Protein 5ZQH (pdb70)

Radius of gyration: 14.78 Å; Cα contacts (8 Å, |Δi|>4): 95; chains: 1; bounding box: 32×28×42 Å

Structure (mmCIF, N/CA/C/O backbone):
data_5ZQH
#
_entry.id   5ZQH
#
_cell.length_a   82.301
_cell.length_b   30.612
_cell.length_c   51.481
_cell.angle_alpha   90.000
_cell.angle_beta   127.890
_cell.angle_gamma   90.000
#
_symmetry.space_group_name_H-M   'C 1 2 1'
#
loop_
_entity.id
_entity.type
_entity.pdbx_description
1 polymer 'PadR family transcriptional regulator'
2 water water
#
loop_
_atom_site.group_PDB
_atom_site.id
_atom_site.type_symbol
_atom_site.label_atom_id
_atom_site.label_alt_id
_atom_site.label_comp_id
_atom_site.label_asym_id
_atom_site.label_entity_id
_atom_site.label_seq_id
_atom_site.pdbx_PDB_ins_code
_atom_site.Cartn_x
_atom_site.Cartn_y
_atom_site.Cartn_z
_atom_site.occupancy
_atom_site.B_iso_or_equiv
_atom_site.auth_seq_id
_atom_site.auth_comp_id
_atom_site.auth_asym_id
_atom_site.auth_atom_id
_atom_site.pdbx_PDB_model_num
ATOM 1 N N . GLU A 1 1 ? 29.761 17.955 12.343 1.00 4.80 4 GLU A N 1
ATOM 2 C CA . GLU A 1 1 ? 30.958 18.264 13.180 1.00 4.80 4 GLU A CA 1
ATOM 3 C C . GLU A 1 1 ? 30.609 18.345 14.691 1.00 4.78 4 GLU A C 1
ATOM 4 O O . GLU A 1 1 ? 30.181 17.342 15.267 1.00 4.79 4 GLU A O 1
ATOM 10 N N . THR A 1 2 ? 30.779 19.515 15.319 1.00 4.76 5 THR A N 1
ATOM 11 C CA . THR A 1 2 ? 30.642 19.668 16.784 1.00 4.74 5 THR A CA 1
ATOM 12 C C . THR A 1 2 ? 29.186 19.715 17.255 1.00 4.73 5 THR A C 1
ATOM 13 O O . THR A 1 2 ? 28.280 19.998 16.461 1.00 4.71 5 THR A O 1
ATOM 17 N N . GLN A 1 3 ? 28.982 19.447 18.552 1.00 4.73 6 GLN A N 1
ATOM 18 C CA . GLN A 1 3 ? 27.658 19.501 19.192 1.00 4.74 6 GLN A CA 1
ATOM 19 C C . GLN A 1 3 ? 27.001 20.872 19.072 1.00 4.75 6 GLN A C 1
ATOM 20 O O . GLN A 1 3 ? 25.790 20.961 18.837 1.00 4.73 6 GLN A O 1
ATOM 26 N N . LEU A 1 4 ? 27.808 21.924 19.234 1.00 4.77 7 LEU A N 1
ATOM 27 C CA . LEU A 1 4 ? 27.362 23.308 19.061 1.00 4.82 7 LEU A CA 1
ATOM 28 C C . LEU A 1 4 ? 26.815 23.561 17.652 1.00 4.86 7 LEU A C 1
ATOM 29 O O . LEU A 1 4 ? 25.705 24.086 17.506 1.00 4.86 7 LEU A O 1
ATOM 34 N N . LEU A 1 5 ? 27.593 23.171 16.637 1.00 4.92 8 LEU A N 1
ATOM 35 C CA . LEU A 1 5 ? 27.222 23.355 15.235 1.00 5.00 8 LEU A CA 1
ATOM 36 C C . LEU A 1 5 ? 25.905 22.662 14.894 1.00 5.06 8 LEU A C 1
ATOM 37 O O . LEU A 1 5 ? 25.030 23.275 14.281 1.00 5.07 8 LEU A O 1
ATOM 42 N N . LYS A 1 6 ? 25.772 21.403 15.318 1.00 5.14 9 LYS A N 1
ATOM 43 C CA . LYS A 1 6 ? 24.548 20.610 15.130 1.00 5.22 9 LYS A CA 1
ATOM 44 C C . LYS A 1 6 ? 23.326 21.260 15.774 1.00 5.26 9 LYS A C 1
ATOM 45 O O . LYS A 1 6 ? 22.255 21.299 15.170 1.00 5.27 9 LYS A O 1
ATOM 51 N N . GLY A 1 7 ? 23.505 21.777 16.988 1.00 5.32 10 GLY A N 1
ATOM 52 C CA . GLY A 1 7 ? 22.454 22.485 17.712 1.00 5.41 10 GLY A CA 1
ATOM 53 C C . GLY A 1 7 ? 21.985 23.729 16.982 1.00 5.46 10 GLY A C 1
ATOM 54 O O . GLY A 1 7 ? 20.779 23.991 16.915 1.00 5.47 10 GLY A O 1
ATOM 55 N N . VAL A 1 8 ? 22.939 24.478 16.421 1.00 5.51 11 VAL A N 1
ATOM 56 C CA . VAL A 1 8 ? 22.634 25.710 15.682 1.00 5.59 11 VAL A CA 1
ATOM 57 C C . VAL A 1 8 ? 21.850 25.428 14.388 1.00 5.64 11 VAL A C 1
ATOM 58 O O . VAL A 1 8 ? 20.762 26.008 14.207 1.00 5.68 11 VAL A O 1
ATOM 62 N N . LEU A 1 9 ? 22.363 24.547 13.514 1.00 5.69 12 LEU A N 1
ATOM 63 C CA . LEU A 1 9 ? 21.614 24.216 12.285 1.00 5.75 12 LEU A CA 1
ATOM 64 C C . LEU A 1 9 ? 20.251 23.573 12.518 1.00 5.76 12 LEU A C 1
ATOM 65 O O . LEU A 1 9 ? 19.348 23.779 11.706 1.00 5.77 12 LEU A O 1
ATOM 70 N N . GLU A 1 10 ? 20.096 22.826 13.615 1.00 5.76 13 GLU A N 1
ATOM 71 C CA . GLU A 1 10 ? 18.782 22.284 13.973 1.00 5.79 13 GLU A CA 1
ATOM 72 C C . GLU A 1 10 ? 17.785 23.420 14.170 1.00 5.78 13 GLU A C 1
ATOM 73 O O . GLU A 1 10 ? 16.774 23.480 13.470 1.00 5.76 13 GLU A O 1
ATOM 79 N N . GLY A 1 11 ? 18.105 24.316 15.106 1.00 5.79 14 GLY A N 1
ATOM 80 C CA . GLY A 1 11 ? 17.329 25.528 15.369 1.00 5.82 14 GLY A CA 1
ATOM 81 C C . GLY A 1 11 ? 17.082 26.388 14.145 1.00 5.84 14 GLY A C 1
ATOM 82 O O . GLY A 1 11 ? 15.947 26.812 13.914 1.00 5.84 14 GLY A O 1
ATOM 83 N N . CYS A 1 12 ? 18.137 26.621 13.356 1.00 5.87 15 CYS A N 1
ATOM 84 C CA . CYS A 1 12 ? 18.047 27.420 12.116 1.00 5.89 15 CYS A CA 1
ATOM 85 C C . CYS A 1 12 ? 17.154 26.788 11.042 1.00 5.91 15 CYS A C 1
ATOM 86 O O . CYS A 1 12 ? 16.312 27.479 10.471 1.00 5.92 15 CYS A O 1
ATOM 89 N N . VAL A 1 13 ? 17.330 25.485 10.789 1.00 5.95 16 VAL A N 1
ATOM 90 C CA . VAL A 1 13 ? 16.465 24.714 9.854 1.00 6.00 16 VAL A CA 1
ATOM 91 C C . VAL A 1 13 ? 14.989 24.728 10.293 1.00 6.03 16 VAL A C 1
ATOM 92 O O . VAL A 1 13 ? 14.094 24.959 9.478 1.00 6.04 16 VAL A O 1
ATOM 96 N N . LEU A 1 14 ? 14.763 24.489 11.581 1.00 6.10 17 LEU A N 1
ATOM 97 C CA . LEU A 1 14 ? 13.442 24.574 12.208 1.00 6.17 17 LEU A CA 1
ATOM 98 C C . LEU A 1 14 ? 12.787 25.957 12.063 1.00 6.20 17 LEU A C 1
ATOM 99 O O . LEU A 1 14 ? 11.603 26.045 11.714 1.00 6.20 17 LEU A O 1
ATOM 104 N N . ASP A 1 15 ? 13.564 27.017 12.309 1.00 6.25 18 ASP A N 1
ATOM 105 C CA . ASP A 1 15 ? 13.097 28.405 12.166 1.00 6.31 18 ASP A CA 1
ATOM 106 C C . ASP A 1 15 ? 12.717 28.751 10.725 1.00 6.37 18 ASP A C 1
ATOM 107 O O . ASP A 1 15 ? 11.659 29.340 10.493 1.00 6.39 18 ASP A O 1
ATOM 112 N N . MET A 1 16 ? 13.575 28.369 9.775 1.00 6.45 19 MET A N 1
ATOM 113 C CA . MET A 1 16 ? 13.347 28.588 8.341 1.00 6.55 19 MET A CA 1
ATOM 114 C C . MET A 1 16 ? 12.065 27.934 7.827 1.00 6.61 19 MET A C 1
ATOM 115 O O . MET A 1 16 ? 11.336 28.543 7.043 1.00 6.62 19 MET A O 1
ATOM 120 N N . ILE A 1 17 ? 11.807 26.707 8.287 1.00 6.70 20 ILE A 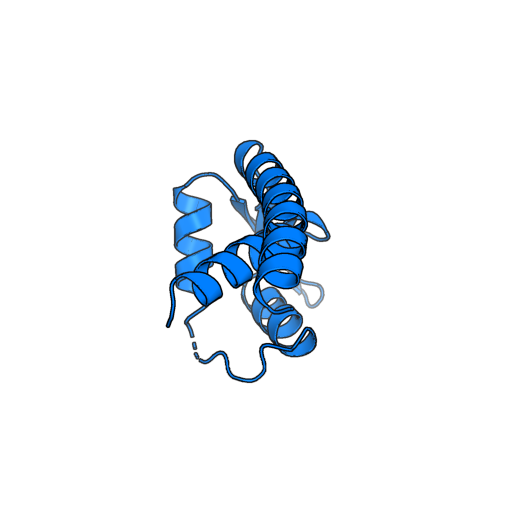N 1
ATOM 121 C CA . ILE A 1 17 ? 10.583 25.947 7.992 1.00 6.81 20 ILE A CA 1
ATOM 122 C C . ILE A 1 17 ? 9.343 26.624 8.605 1.00 6.89 20 ILE A C 1
ATOM 123 O O . ILE A 1 17 ? 8.257 26.593 8.016 1.00 6.90 20 ILE A O 1
ATOM 128 N N . GLY A 1 18 ? 9.525 27.244 9.771 1.00 7.01 21 GLY A N 1
ATOM 129 C CA . GLY A 1 18 ? 8.490 28.058 10.421 1.00 7.15 21 GLY A CA 1
ATOM 130 C C . GLY A 1 18 ? 8.098 29.329 9.683 1.00 7.21 21 GLY A C 1
ATOM 131 O O . GLY A 1 18 ? 6.905 29.636 9.577 1.00 7.20 21 GLY A O 1
ATOM 132 N N . GLN A 1 19 ? 9.100 30.062 9.183 1.00 7.32 22 GLN A N 1
ATOM 133 C CA . GLN A 1 19 ? 8.893 31.303 8.418 1.00 7.43 22 GLN A CA 1
ATOM 134 C C . GLN A 1 19 ? 8.132 31.033 7.124 1.00 7.49 22 GLN A C 1
ATOM 135 O O . GLN A 1 19 ? 7.135 31.695 6.825 1.00 7.48 22 GLN A O 1
ATOM 141 N N . LYS A 1 20 ? 8.630 30.058 6.363 1.00 7.58 23 LYS A N 1
ATOM 142 C CA . LYS A 1 20 ? 8.051 29.658 5.087 1.00 7.66 23 LYS A CA 1
ATOM 143 C C . LYS A 1 20 ? 8.250 28.160 4.860 1.00 7.73 23 LYS A C 1
ATOM 144 O O . LYS A 1 20 ? 9.356 27.630 5.001 1.00 7.71 23 LYS A O 1
ATOM 150 N N . GLU A 1 21 ? 7.146 27.500 4.521 1.00 7.85 24 GLU A N 1
ATOM 151 C CA . GLU A 1 21 ? 7.100 26.111 4.080 1.00 7.97 24 GLU A CA 1
ATOM 152 C C . GLU A 1 21 ? 8.091 25.900 2.921 1.00 8.02 24 GLU A C 1
ATOM 153 O O . GLU A 1 21 ? 7.946 26.517 1.857 1.00 8.05 24 GLU A O 1
ATOM 159 N N . ARG A 1 22 ? 9.100 25.053 3.142 1.00 8.06 25 ARG A N 1
ATOM 160 C CA . ARG A 1 22 ? 10.199 24.862 2.179 1.00 8.11 25 ARG A CA 1
ATOM 161 C C . ARG A 1 22 ? 10.501 23.399 1.860 1.00 8.10 25 ARG A C 1
ATOM 162 O O . ARG A 1 22 ? 10.378 22.536 2.734 1.00 8.13 25 ARG A O 1
ATOM 170 N N . TYR A 1 23 ? 10.908 23.132 0.616 1.00 8.08 26 TYR A N 1
ATOM 171 C CA . TYR A 1 23 ? 11.429 21.810 0.240 1.00 8.06 26 TYR A CA 1
ATOM 172 C C . TYR A 1 23 ? 12.961 21.732 0.344 1.00 8.04 26 TYR A C 1
ATOM 173 O O . TYR A 1 23 ? 13.636 22.763 0.412 1.00 8.05 26 TYR A O 1
ATOM 182 N N . GLY A 1 24 ? 13.480 20.502 0.375 1.00 8.00 27 GLY A N 1
ATOM 183 C CA . GLY A 1 24 ? 14.898 20.193 0.604 1.00 7.98 27 GLY A CA 1
ATOM 184 C C . GLY A 1 24 ? 15.946 21.022 -0.123 1.00 7.97 27 GLY A C 1
ATOM 185 O O . GLY A 1 24 ? 16.885 21.508 0.503 1.00 7.96 27 GLY A O 1
ATOM 186 N N . TYR A 1 25 ? 15.782 21.182 -1.438 1.00 7.98 28 TYR A N 1
ATOM 187 C CA . TYR A 1 25 ? 16.705 21.982 -2.262 1.00 7.98 28 TYR A CA 1
ATOM 188 C C . TYR A 1 25 ? 16.724 23.442 -1.832 1.00 8.06 28 TYR A C 1
ATOM 189 O O . TYR A 1 25 ? 17.801 24.020 -1.667 1.00 8.07 28 TYR A O 1
ATOM 198 N N . GLU A 1 26 ? 15.539 24.029 -1.657 1.00 8.14 29 GLU A N 1
ATOM 199 C CA . GLU A 1 26 ? 15.453 25.447 -1.333 1.00 8.24 29 GLU A CA 1
ATOM 200 C C . GLU A 1 26 ? 15.887 25.782 0.099 1.00 8.32 29 GLU A C 1
ATOM 201 O O . GLU A 1 26 ? 16.330 26.897 0.351 1.00 8.35 29 GLU A O 1
ATOM 207 N N . LEU A 1 27 ? 15.799 24.805 1.005 1.00 8.44 30 LEU A N 1
ATOM 208 C CA . LEU A 1 27 ? 16.333 24.940 2.367 1.00 8.52 30 LEU A CA 1
ATOM 209 C C . LEU A 1 27 ? 17.856 25.020 2.397 1.00 8.62 30 LEU A C 1
ATOM 210 O O . LEU A 1 27 ? 18.404 25.863 3.109 1.00 8.62 30 LEU A O 1
ATOM 215 N N . VAL A 1 28 ? 18.526 24.159 1.623 1.00 8.71 31 VAL A N 1
ATOM 216 C CA . VAL A 1 28 ? 19.996 24.166 1.503 1.00 8.87 31 VAL A CA 1
ATOM 217 C C . VAL A 1 28 ? 20.488 25.517 0.955 1.00 9.02 31 VAL A C 1
ATOM 218 O O . VAL A 1 28 ? 21.480 26.070 1.449 1.00 9.03 31 VAL A O 1
ATOM 222 N N . GLN A 1 29 ? 19.768 26.052 -0.033 1.00 9.22 32 GLN A N 1
ATOM 223 C CA . GLN A 1 29 ? 20.116 27.339 -0.661 1.00 9.39 32 GLN A CA 1
ATOM 224 C C . GLN A 1 29 ? 19.888 28.531 0.258 1.00 9.53 32 GLN A C 1
ATOM 225 O O . GLN A 1 29 ? 20.679 29.473 0.248 1.00 9.58 32 GLN A O 1
ATOM 231 N N . THR A 1 30 ? 18.817 28.474 1.050 1.00 9.71 33 THR A N 1
ATOM 232 C CA . THR A 1 30 ? 18.522 29.476 2.085 1.00 9.92 33 THR A CA 1
ATOM 233 C C . THR A 1 30 ? 19.587 29.451 3.187 1.00 10.06 33 THR A C 1
ATOM 234 O O . THR A 1 30 ? 19.954 30.494 3.722 1.00 10.08 33 THR A O 1
ATOM 238 N N . LEU A 1 31 ? 20.090 28.253 3.484 1.00 10.29 34 LEU A N 1
ATOM 239 C CA . LEU A 1 31 ? 21.125 28.022 4.492 1.00 10.53 34 LEU A CA 1
ATOM 240 C C . LEU A 1 31 ? 22.474 28.593 4.022 1.00 10.71 34 LEU A C 1
ATOM 241 O O . LEU A 1 31 ? 23.157 29.285 4.787 1.00 10.81 34 LEU A O 1
ATOM 246 N N . ARG A 1 32 ? 22.832 28.319 2.767 1.00 10.89 35 ARG 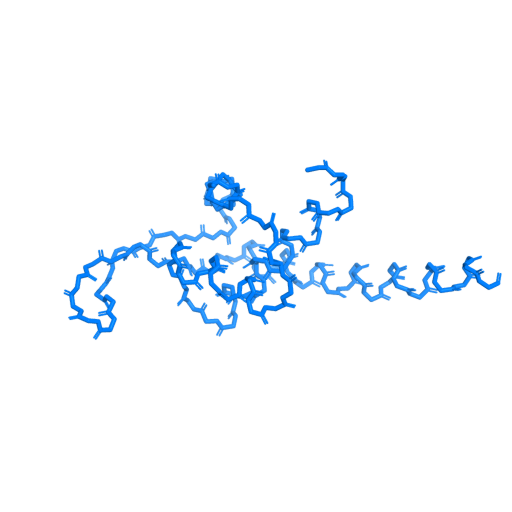A N 1
ATOM 247 C CA . ARG A 1 32 ? 24.039 28.876 2.143 1.00 11.14 35 ARG A CA 1
ATOM 248 C C . ARG A 1 32 ? 24.028 30.412 2.147 1.00 11.27 35 ARG A C 1
ATOM 249 O O . ARG A 1 32 ? 2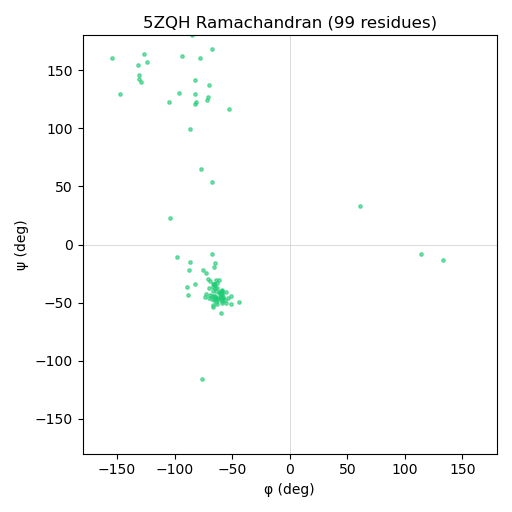5.023 31.039 2.526 1.00 11.24 35 ARG A O 1
ATOM 257 N N . GLU A 1 33 ? 22.886 30.992 1.763 1.00 11.47 36 GLU A N 1
ATOM 258 C CA . GLU A 1 33 ? 22.669 32.447 1.725 1.00 11.67 36 GLU A CA 1
ATOM 259 C C . GLU A 1 33 ? 22.690 33.137 3.094 1.00 11.80 36 GLU A C 1
ATOM 260 O O . GLU A 1 33 ? 22.857 34.366 3.172 1.00 11.76 36 GLU A O 1
ATOM 266 N N . ALA A 1 34 ? 22.504 32.346 4.154 1.00 11.92 37 ALA A N 1
ATOM 267 C CA . ALA A 1 34 ? 22.568 32.823 5.538 1.00 12.04 37 ALA A CA 1
ATOM 268 C C . ALA A 1 34 ? 23.999 32.807 6.084 1.00 12.17 37 ALA A C 1
ATOM 269 O O . ALA A 1 34 ? 24.283 33.427 7.118 1.00 12.13 37 ALA A O 1
ATOM 271 N N . GLY A 1 35 ? 24.891 32.104 5.382 1.00 12.29 38 GLY A N 1
ATOM 272 C CA . G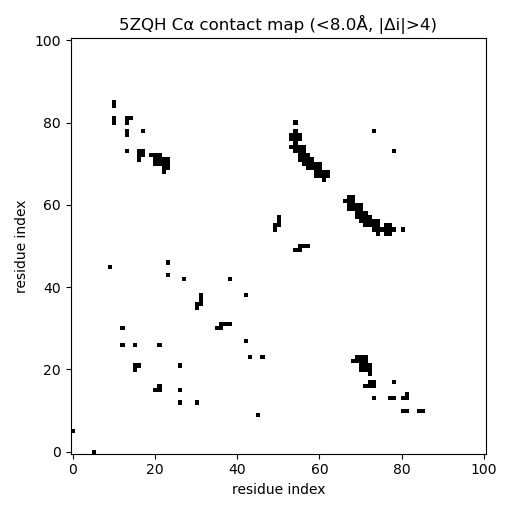LY A 1 35 ? 26.305 32.028 5.761 1.00 12.49 38 GLY A CA 1
ATOM 273 C C . GLY A 1 35 ? 26.922 30.639 5.756 1.00 12.61 38 GLY A C 1
ATOM 274 O O . GLY A 1 35 ? 28.147 30.506 5.814 1.00 12.57 38 GLY A O 1
ATOM 275 N N . PHE A 1 36 ? 26.077 29.611 5.685 1.00 12.79 39 PHE A N 1
ATOM 276 C CA . PHE A 1 36 ? 26.521 28.222 5.658 1.00 13.09 39 PHE A CA 1
ATOM 277 C C . PHE A 1 36 ? 27.056 27.848 4.260 1.00 13.39 39 PHE A C 1
ATOM 278 O O . PHE A 1 36 ? 26.496 27.003 3.553 1.00 13.41 39 PHE A O 1
ATOM 286 N N . ASP A 1 37 ? 28.156 28.502 3.885 1.00 13.74 40 ASP A N 1
ATOM 287 C CA . ASP A 1 37 ? 28.795 28.364 2.574 1.00 14.09 40 ASP A CA 1
ATOM 288 C C . ASP A 1 37 ? 29.370 26.975 2.347 1.00 14.34 40 ASP A C 1
ATOM 289 O O . ASP A 1 37 ? 29.354 26.472 1.221 1.00 14.52 40 ASP A O 1
ATOM 294 N N . THR A 1 38 ? 29.866 26.366 3.423 1.00 14.60 41 THR A N 1
ATOM 295 C CA . THR A 1 38 ? 30.668 25.142 3.350 1.00 14.87 41 THR A CA 1
ATOM 296 C C . THR A 1 38 ? 29.932 23.846 3.745 1.00 15.04 41 THR A C 1
ATOM 297 O O . THR A 1 38 ? 30.571 22.855 4.124 1.00 15.01 41 THR A O 1
ATOM 301 N N . ILE A 1 39 ? 28.600 23.849 3.654 1.00 15.31 42 ILE A N 1
ATOM 302 C CA . ILE A 1 39 ? 27.819 22.626 3.889 1.00 15.60 42 ILE A CA 1
ATOM 303 C C . ILE A 1 39 ? 27.809 21.768 2.622 1.00 15.68 42 ILE A C 1
ATOM 304 O O . ILE A 1 39 ? 27.392 22.223 1.544 1.00 15.52 42 ILE A O 1
ATOM 309 N N . VAL A 1 40 ? 28.308 20.540 2.762 1.00 15.90 43 VAL A N 1
ATOM 310 C CA . VAL A 1 40 ? 28.468 19.625 1.623 1.00 16.09 43 VAL A CA 1
ATOM 311 C C . VAL A 1 40 ? 27.122 19.026 1.210 1.00 16.10 43 VAL A C 1
ATOM 312 O O . VAL A 1 40 ? 26.767 19.045 0.029 1.00 16.33 43 VAL A O 1
ATOM 316 N N . GLY A 1 42 ? 25.354 16.452 0.941 1.00 13.78 45 GLY A N 1
ATOM 317 C CA . GLY A 1 42 ? 24.060 15.954 1.416 1.00 13.81 45 GLY A CA 1
ATOM 318 C C . GLY A 1 42 ?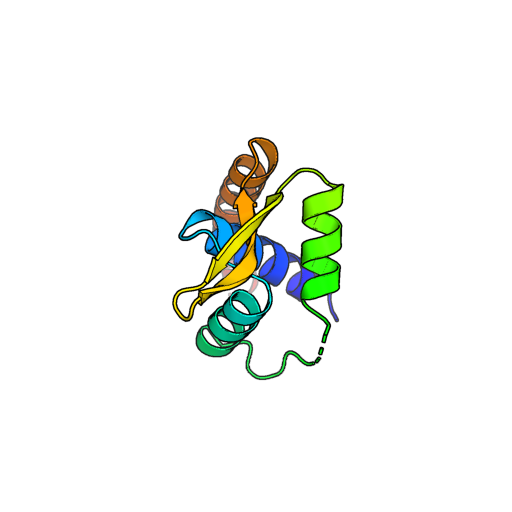 24.017 15.701 2.916 1.00 13.77 45 GLY A C 1
ATOM 319 O O . GLY A 1 42 ? 23.661 14.606 3.355 1.00 13.80 45 GLY A O 1
ATOM 320 N N . THR A 1 43 ? 24.378 16.727 3.690 1.00 13.67 46 THR A N 1
ATOM 321 C CA . THR A 1 43 ? 24.437 16.675 5.162 1.00 13.48 46 THR A CA 1
ATOM 322 C C . THR A 1 43 ? 23.185 17.249 5.829 1.00 13.29 46 THR A C 1
ATOM 323 O O . THR A 1 43 ? 22.983 17.075 7.038 1.00 13.37 46 THR A O 1
ATOM 327 N N . ILE A 1 44 ? 22.346 17.908 5.025 1.00 12.94 47 ILE A N 1
ATOM 328 C CA . ILE A 1 44 ? 21.139 18.599 5.488 1.00 12.59 47 ILE A CA 1
ATOM 329 C C . ILE A 1 44 ? 19.910 17.681 5.526 1.00 12.36 47 ILE A C 1
ATOM 330 O O . ILE A 1 44 ? 19.142 17.713 6.493 1.00 12.25 47 ILE A O 1
ATOM 335 N N . TYR A 1 45 ? 19.735 16.867 4.484 1.00 12.10 48 TYR A N 1
ATOM 336 C CA . TYR A 1 45 ? 18.598 15.947 4.407 1.00 11.91 48 TYR A CA 1
ATOM 337 C C . TYR A 1 45 ? 18.564 14.865 5.514 1.00 11.87 48 TYR A C 1
ATOM 338 O O . TYR A 1 45 ? 17.467 14.474 5.919 1.00 11.92 48 TYR A O 1
ATOM 347 N N . PRO A 1 46 ? 19.741 14.378 5.999 1.00 11.76 49 PRO A N 1
ATOM 348 C CA . PRO A 1 46 ? 19.719 13.561 7.227 1.00 11.70 49 PRO A CA 1
ATOM 349 C C . PRO A 1 46 ? 19.050 14.241 8.429 1.00 11.70 49 PRO A C 1
ATOM 350 O O . PRO A 1 46 ? 18.302 13.577 9.163 1.00 11.65 49 PRO A O 1
ATOM 354 N N . LEU A 1 47 ? 19.310 15.543 8.614 1.00 11.67 50 LEU A N 1
ATOM 355 C CA . LEU A 1 47 ? 18.644 16.348 9.646 1.00 11.68 50 LEU A CA 1
ATOM 356 C C . LEU A 1 47 ? 17.129 16.478 9.403 1.00 11.71 50 LEU A C 1
ATOM 357 O O . LEU A 1 47 ? 16.332 16.299 10.335 1.00 11.74 50 LEU A O 1
ATOM 362 N N . LEU A 1 48 ? 16.743 16.767 8.158 1.00 11.76 51 LEU A N 1
ATOM 363 C CA . LEU A 1 48 ? 15.334 16.815 7.762 1.00 11.84 51 LEU A CA 1
ATOM 364 C C . LEU A 1 48 ? 14.638 15.477 7.994 1.00 11.96 51 LEU A C 1
ATOM 365 O O . LEU A 1 48 ? 13.493 15.449 8.446 1.00 12.09 51 LEU A O 1
ATOM 370 N N . GLN A 1 49 ? 15.345 14.385 7.698 1.00 12.06 52 GLN A N 1
ATOM 371 C CA . GLN A 1 49 ? 14.868 13.017 7.927 1.00 12.23 52 GLN A CA 1
ATOM 372 C C . GLN A 1 49 ? 14.573 12.767 9.413 1.00 12.20 52 GLN A C 1
ATOM 373 O O . GLN A 1 49 ? 13.535 12.192 9.746 1.00 12.12 52 GLN A O 1
ATOM 379 N N . LYS A 1 50 ? 15.489 13.220 10.281 1.00 12.22 53 LYS A N 1
ATOM 380 C CA . LYS A 1 50 ? 15.390 13.075 11.734 1.00 12.28 53 LYS A CA 1
ATOM 381 C C . LYS A 1 50 ? 14.194 13.829 12.313 1.00 12.45 53 LYS A C 1
ATOM 382 O O . LYS A 1 50 ? 13.424 13.258 13.088 1.00 12.42 53 LYS A O 1
ATOM 388 N N . LEU A 1 51 ? 14.058 15.099 11.922 1.00 12.66 54 LEU A N 1
ATOM 389 C CA . LEU A 1 51 ? 12.959 15.975 12.322 1.00 12.80 54 LEU A CA 1
ATOM 390 C C . LEU A 1 51 ? 11.583 15.455 11.889 1.00 12.98 54 LEU A C 1
ATOM 391 O O . LEU A 1 51 ? 10.632 15.530 12.662 1.00 13.00 54 LEU A O 1
ATOM 396 N N . GLU A 1 52 ? 11.477 14.932 10.663 1.00 13.20 55 GLU A N 1
ATOM 397 C CA . GLU A 1 52 ? 10.213 14.352 10.170 1.00 13.42 55 GLU A CA 1
ATOM 398 C C . GLU A 1 52 ? 9.805 13.110 10.975 1.00 13.48 55 GLU A C 1
ATOM 399 O O . GLU A 1 52 ? 8.642 12.974 11.371 1.00 13.47 55 GLU A O 1
ATOM 405 N N . LYS A 1 53 ? 10.774 12.225 11.209 1.00 13.59 56 LYS A N 1
ATOM 406 C CA . LYS A 1 53 ? 10.592 11.008 12.008 1.00 13.72 56 LYS A CA 1
ATOM 407 C C . LYS A 1 53 ? 10.277 11.337 13.479 1.00 13.73 56 LYS A C 1
ATOM 408 O O . LYS A 1 53 ? 9.453 10.661 14.106 1.00 13.76 56 LYS A O 1
ATOM 414 N N . ASN A 1 54 ? 10.911 12.392 14.002 1.00 13.72 57 ASN A N 1
ATOM 415 C CA . ASN A 1 54 ? 10.604 12.946 15.332 1.00 13.69 57 ASN A CA 1
ATOM 416 C C . ASN A 1 54 ? 9.221 13.601 15.447 1.00 13.63 57 ASN A C 1
ATOM 417 O O . ASN A 1 54 ? 8.807 13.985 16.549 1.00 13.63 57 ASN A O 1
ATOM 422 N N . GLN A 1 55 ? 8.530 13.738 14.310 1.00 13.56 58 GLN A N 1
ATOM 423 C CA . GLN A 1 55 ? 7.234 14.428 14.193 1.00 13.53 58 GLN A CA 1
ATOM 424 C C . GLN A 1 55 ? 7.307 15.915 14.593 1.00 13.37 58 GLN A C 1
ATOM 425 O O . GLN A 1 55 ? 6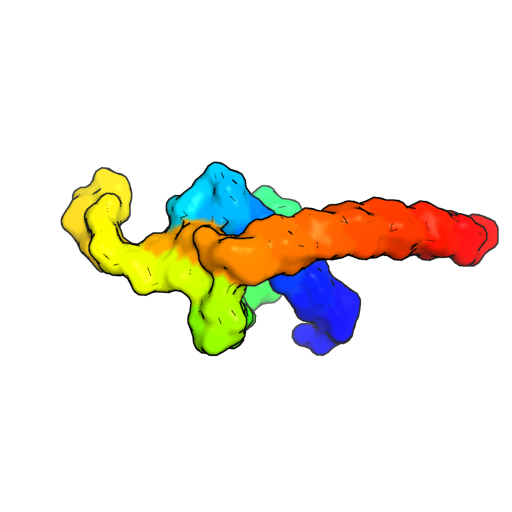.353 16.469 15.134 1.00 13.28 58 GLN A O 1
ATOM 431 N N . TRP A 1 56 ? 8.451 16.545 14.320 1.00 13.21 59 TRP A N 1
ATOM 432 C CA . TRP A 1 56 ? 8.639 17.983 14.536 1.00 13.08 59 TRP A CA 1
ATOM 433 C C . TRP A 1 56 ? 8.218 18.747 13.286 1.00 13.12 59 TRP A C 1
ATOM 434 O O . TRP A 1 56 ? 7.661 19.842 13.368 1.00 12.99 59 TRP A O 1
ATOM 445 N N . ILE A 1 57 ? 8.505 18.159 12.126 1.00 13.29 60 ILE A N 1
ATOM 446 C CA . ILE A 1 57 ? 8.083 18.693 10.827 1.00 13.42 60 ILE A CA 1
ATOM 447 C C . ILE A 1 57 ? 7.330 17.622 10.029 1.00 13.61 60 ILE A C 1
ATOM 448 O O . ILE A 1 57 ? 7.394 16.435 10.361 1.00 13.65 60 ILE A O 1
ATOM 453 N N . ARG A 1 58 ? 6.614 18.045 8.991 1.00 13.91 61 ARG A N 1
ATOM 454 C CA . ARG A 1 58 ? 5.962 17.111 8.078 1.00 14.17 61 ARG A CA 1
ATOM 455 C C . ARG A 1 58 ? 6.243 17.444 6.620 1.00 14.32 61 ARG A C 1
ATOM 456 O O . ARG A 1 58 ? 6.306 18.621 6.245 1.00 14.27 61 ARG A O 1
ATOM 464 N N . GLY A 1 59 ? 6.419 16.394 5.816 1.00 14.51 62 GLY A N 1
ATOM 465 C CA . GLY A 1 59 ? 6.639 16.519 4.375 1.00 14.68 62 GLY A CA 1
ATOM 466 C C . GLY A 1 59 ? 5.403 16.144 3.584 1.00 14.88 62 GLY A C 1
ATOM 467 O O . GLY A 1 59 ? 4.879 15.039 3.730 1.00 14.89 62 GLY A O 1
ATOM 468 N N . ASP A 1 60 ? 4.934 17.080 2.761 1.00 15.12 63 ASP A N 1
ATOM 469 C CA . ASP A 1 60 ? 3.776 16.866 1.883 1.00 15.43 63 ASP A CA 1
ATOM 470 C C . ASP A 1 60 ? 4.106 17.272 0.447 1.00 15.63 63 ASP A C 1
ATOM 471 O O . ASP A 1 60 ? 4.776 18.285 0.218 1.00 15.71 63 ASP A O 1
ATOM 476 N N . MET A 1 61 ? 3.637 16.472 -0.509 1.00 15.92 64 MET A N 1
ATOM 477 C CA . MET A 1 61 ? 3.914 16.693 -1.929 1.00 16.16 64 MET A CA 1
ATOM 478 C C . MET A 1 61 ? 2.973 17.741 -2.522 1.00 16.29 64 MET A C 1
ATOM 479 O O . MET A 1 61 ? 1.750 17.593 -2.446 1.00 16.30 64 MET A O 1
ATOM 484 N N . ARG A 1 62 ? 3.557 18.799 -3.092 1.00 16.48 65 ARG A N 1
ATOM 485 C CA . ARG A 1 62 ? 2.811 19.870 -3.782 1.00 16.64 65 ARG A CA 1
ATOM 486 C C . ARG A 1 62 ? 3.663 20.595 -4.858 1.00 16.69 65 ARG A C 1
ATOM 487 O O . ARG A 1 62 ? 4.899 20.497 -4.818 1.00 16.70 65 ARG A O 1
ATOM 495 N N . PRO A 1 63 ? 3.013 21.306 -5.825 1.00 16.73 66 PRO A N 1
ATOM 496 C CA . PRO A 1 63 ? 3.783 21.870 -6.948 1.00 16.80 66 PRO A CA 1
ATOM 497 C C . PRO A 1 63 ? 4.677 23.064 -6.607 1.00 16.86 66 PRO A C 1
ATOM 498 O O . PRO A 1 63 ? 4.196 24.075 -6.082 1.00 16.99 66 PRO A O 1
ATOM 502 N N . SER A 1 64 ? 5.967 22.932 -6.929 1.00 16.85 67 SER A N 1
ATOM 503 C CA . SER A 1 64 ? 6.946 24.023 -6.834 1.00 16.89 67 SER A CA 1
ATOM 504 C C . SER A 1 64 ? 6.643 25.143 -7.870 1.00 16.85 67 SER A C 1
ATOM 505 O O . SER A 1 64 ? 5.805 24.932 -8.761 1.00 16.91 67 SER A O 1
ATOM 508 N N . PRO A 1 65 ? 7.304 26.334 -7.759 1.00 16.69 68 PRO A N 1
ATOM 509 C CA . PRO A 1 65 ? 6.882 27.462 -8.612 1.00 16.55 68 PRO A CA 1
ATOM 510 C C . PRO A 1 65 ? 7.090 27.258 -10.120 1.00 16.43 68 PRO A C 1
ATOM 511 O O . PRO A 1 65 ? 6.501 27.991 -10.916 1.00 16.41 68 PRO A O 1
ATOM 515 N N . ASP A 1 66 ? 7.906 26.274 -10.500 1.00 16.24 69 ASP A N 1
ATOM 516 C CA . ASP A 1 66 ? 8.083 25.918 -11.912 1.00 16.07 69 ASP A CA 1
ATOM 517 C C . ASP A 1 66 ? 7.053 24.903 -12.410 1.00 15.80 69 ASP A C 1
ATOM 518 O O . ASP A 1 66 ? 6.816 24.804 -13.616 1.00 15.82 69 ASP A O 1
ATOM 523 N N . GLY A 1 67 ? 6.449 24.155 -11.487 1.00 15.51 70 GLY A N 1
ATOM 524 C CA . GLY A 1 67 ? 5.501 23.099 -11.845 1.00 15.19 70 GLY A CA 1
ATOM 525 C C . GLY A 1 67 ? 5.687 21.602 -11.625 1.00 14.98 70 GLY A C 1
ATOM 526 O O . GLY A 1 67 ? 4.744 20.841 -11.861 1.00 15.05 70 GLY A O 1
ATOM 527 N N . PRO A 1 68 ? 6.899 21.163 -11.197 1.00 14.80 71 PRO A N 1
ATOM 528 C CA . PRO A 1 68 ? 7.147 19.847 -10.582 1.00 14.66 71 PRO A CA 1
ATOM 529 C C . PRO A 1 68 ? 6.835 19.749 -9.091 1.00 14.51 71 PRO A C 1
ATOM 530 O O . PRO A 1 68 ? 7.084 20.696 -8.336 1.00 14.53 71 PRO A O 1
ATOM 534 N N . ASP A 1 69 ? 6.285 18.600 -8.696 1.00 14.29 72 ASP A N 1
ATOM 535 C CA . ASP A 1 69 ? 5.952 18.309 -7.306 1.00 14.10 72 ASP A CA 1
ATOM 536 C C . ASP A 1 69 ? 7.206 18.085 -6.469 1.00 13.93 72 ASP A C 1
ATOM 537 O O . ASP A 1 69 ? 8.073 17.273 -6.820 1.00 13.90 72 ASP A O 1
ATOM 542 N N . ARG A 1 70 ? 7.289 18.827 -5.370 1.00 13.66 73 ARG A N 1
ATOM 543 C CA . ARG A 1 70 ? 8.370 18.692 -4.407 1.00 13.39 73 ARG A CA 1
ATOM 544 C C . ARG A 1 70 ? 7.776 18.421 -3.029 1.00 13.14 73 ARG A C 1
ATOM 545 O O . ARG A 1 70 ? 6.607 18.730 -2.784 1.00 13.13 73 ARG A O 1
ATOM 553 N N . LYS A 1 71 ? 8.575 17.824 -2.149 1.00 12.87 74 LYS A N 1
ATOM 554 C CA . LYS A 1 71 ? 8.162 17.549 -0.778 1.00 12.64 74 LYS A CA 1
ATOM 555 C C . LYS A 1 71 ? 8.430 18.763 0.117 1.00 12.48 74 LYS A C 1
ATOM 556 O O . LYS A 1 71 ? 9.557 18.978 0.559 1.00 12.31 74 LYS A O 1
ATOM 562 N N . TYR A 1 72 ? 7.379 19.544 0.375 1.00 12.36 75 TYR A N 1
ATOM 563 C CA . TYR A 1 72 ? 7.470 20.731 1.223 1.00 12.23 75 TYR A CA 1
ATOM 564 C C . TYR A 1 72 ? 7.382 20.379 2.705 1.00 12.09 75 TYR A C 1
ATOM 565 O O . TYR A 1 72 ? 6.479 19.659 3.133 1.00 12.07 75 TYR A O 1
ATOM 574 N N . PHE A 1 73 ? 8.333 20.895 3.476 1.00 11.93 76 PHE A N 1
ATOM 575 C CA . PHE A 1 73 ? 8.360 20.702 4.917 1.00 11.88 76 PHE A CA 1
ATOM 576 C C . PHE A 1 73 ? 7.729 21.888 5.644 1.00 11.86 76 PHE A C 1
ATOM 577 O O . PHE A 1 73 ? 8.051 23.045 5.361 1.00 11.87 76 PHE A O 1
ATOM 585 N N . SER A 1 74 ? 6.812 21.577 6.558 1.00 11.85 77 SER A N 1
ATOM 586 C CA . SER A 1 74 ? 6.169 22.560 7.444 1.00 11.83 77 SER A CA 1
ATOM 587 C C . SER A 1 74 ? 6.204 22.053 8.890 1.00 11.77 77 SER A C 1
ATOM 588 O O . SER A 1 74 ? 6.260 20.836 9.124 1.00 11.92 77 SER A O 1
ATOM 591 N N . LEU A 1 75 ? 6.168 22.977 9.849 1.00 11.57 78 LEU A N 1
ATOM 592 C CA . LEU A 1 75 ? 6.236 22.624 11.270 1.00 11.43 78 LEU A CA 1
ATOM 593 C C . LEU A 1 75 ? 4.982 21.928 11.808 1.00 11.32 78 LEU A C 1
ATOM 594 O O . LEU A 1 75 ? 3.855 22.309 11.492 1.00 11.26 78 LEU A O 1
ATOM 599 N N . MET A 1 76 ? 5.213 20.889 12.610 1.00 11.23 79 MET A N 1
ATOM 600 C CA . MET A 1 76 ? 4.173 20.217 13.388 1.00 11.12 79 MET A CA 1
ATOM 601 C C . MET A 1 76 ? 4.010 21.015 14.686 1.00 10.99 79 MET A C 1
ATOM 602 O O . MET A 1 76 ? 4.713 22.013 14.894 1.00 10.99 79 MET A O 1
ATOM 607 N N . LYS A 1 77 ? 3.098 20.572 15.556 1.00 10.81 80 LYS A N 1
ATOM 608 C CA . LYS A 1 77 ? 2.885 21.210 16.862 1.00 10.65 80 LYS A CA 1
ATOM 609 C C . LYS A 1 77 ? 4.153 21.173 17.726 1.00 10.52 80 LYS A C 1
ATOM 610 O O . LYS A 1 77 ? 4.527 22.185 18.324 1.00 10.48 80 LYS A O 1
ATOM 616 N N . GLU A 1 78 ? 4.812 20.015 17.762 1.00 10.38 81 GLU A N 1
ATOM 617 C CA . GLU A 1 78 ? 6.077 19.845 18.478 1.00 10.30 81 GLU A CA 1
ATOM 618 C C . GLU A 1 78 ? 7.228 20.696 17.939 1.00 10.14 81 GLU A C 1
ATOM 619 O O . GLU A 1 78 ? 8.024 21.213 18.719 1.00 10.10 81 GLU A O 1
ATOM 625 N N . GLY A 1 79 ? 7.292 20.851 16.618 1.00 10.01 82 GLY A N 1
ATOM 626 C CA . GLY A 1 79 ? 8.345 21.627 15.954 1.00 9.91 82 GLY A CA 1
ATOM 627 C C . GLY A 1 79 ? 8.355 23.114 16.275 1.00 9.83 82 GLY A C 1
ATOM 628 O O . GLY A 1 79 ? 9.430 23.710 16.443 1.00 9.78 82 GLY A O 1
ATOM 629 N N . GLU A 1 80 ? 7.163 23.711 16.357 1.00 9.71 83 GLU A N 1
ATOM 630 C CA . GLU A 1 80 ? 7.028 25.138 16.669 1.00 9.59 83 GLU A CA 1
ATOM 631 C C . GLU A 1 80 ? 7.281 25.455 18.157 1.00 9.51 83 GLU A C 1
ATOM 632 O O . GLU A 1 80 ? 7.613 26.593 18.506 1.00 9.47 83 GLU A O 1
ATOM 638 N N . GLU A 1 81 ? 7.130 24.434 19.007 1.00 9.40 84 GLU A N 1
ATOM 639 C CA . GLU A 1 81 ? 7.576 24.463 20.405 1.00 9.31 84 GLU A CA 1
ATOM 640 C C . GLU A 1 81 ? 9.099 24.369 20.512 1.00 9.23 84 GLU A C 1
ATOM 641 O O . GLU A 1 81 ? 9.707 25.091 21.300 1.00 9.21 84 GLU A O 1
ATOM 647 N N . ARG A 1 82 ? 9.697 23.479 19.714 1.00 9.12 85 ARG A N 1
ATOM 648 C CA . ARG A 1 82 ? 11.148 23.264 19.691 1.00 9.05 85 ARG A CA 1
ATOM 649 C C . ARG A 1 82 ? 11.940 24.487 19.214 1.00 8.98 85 ARG A C 1
ATOM 650 O O . ARG A 1 82 ? 13.087 24.683 19.629 1.00 9.04 85 ARG A O 1
ATOM 658 N N . VAL A 1 83 ? 11.329 25.290 18.342 1.00 8.85 86 VAL A N 1
ATOM 659 C CA . VAL A 1 83 ? 11.964 26.500 17.812 1.00 8.76 86 VAL A CA 1
ATOM 660 C C . VAL A 1 83 ? 11.831 27.693 18.771 1.00 8.66 86 VAL A C 1
ATOM 661 O O . VAL A 1 83 ? 12.747 28.519 18.857 1.00 8.67 86 VAL A O 1
ATOM 665 N N . SER A 1 84 ? 10.709 27.772 19.491 1.00 8.52 87 SER A N 1
ATOM 666 C CA . SER A 1 84 ? 10.555 28.756 20.567 1.00 8.43 87 SER A CA 1
ATOM 667 C C . SER A 1 84 ? 11.516 28.436 21.717 1.00 8.30 87 SER A C 1
ATOM 668 O O . SER A 1 84 ? 12.114 29.345 22.284 1.00 8.29 87 SER A O 1
ATOM 671 N N . VAL A 1 85 ? 11.660 27.141 22.027 1.00 8.17 88 VAL A N 1
ATOM 672 C CA . VAL A 1 85 ? 12.693 26.628 22.946 1.00 8.08 88 VAL A CA 1
ATOM 673 C C . VAL A 1 85 ? 14.094 27.041 22.480 1.00 8.03 88 VAL A C 1
ATOM 674 O O . VAL A 1 85 ? 14.881 27.540 23.287 1.00 8.02 88 VAL A O 1
ATOM 678 N N . PHE A 1 86 ? 14.375 26.847 21.184 1.00 7.96 89 PHE A N 1
ATOM 679 C CA . PHE A 1 86 ? 15.646 27.248 20.563 1.00 7.87 89 PHE A CA 1
ATOM 680 C C . PHE A 1 86 ? 15.981 28.730 20.752 1.00 7.85 89 PHE A C 1
ATOM 681 O O . PHE A 1 86 ? 17.096 29.053 21.169 1.00 7.83 89 PHE A O 1
ATOM 689 N N . TRP A 1 87 ? 15.029 29.613 20.436 1.00 7.79 90 TRP A N 1
ATOM 690 C CA . TRP A 1 87 ? 15.260 31.057 20.552 1.00 7.79 90 TRP A CA 1
ATOM 691 C C . TRP A 1 87 ? 15.435 31.543 21.983 1.00 7.82 90 TRP A C 1
ATOM 692 O O . TRP A 1 87 ? 16.214 32.464 22.228 1.00 7.83 90 TRP A O 1
ATOM 703 N N . GLN A 1 88 ? 14.727 30.915 22.918 1.00 7.87 91 GLN A N 1
ATOM 704 C CA . GLN A 1 88 ? 14.921 31.191 24.343 1.00 7.92 91 GLN A CA 1
ATOM 705 C C . GLN A 1 88 ? 16.285 30.684 24.823 1.00 7.90 91 GLN A C 1
ATOM 706 O O . GLN A 1 88 ? 16.995 31.394 25.545 1.00 7.90 91 GLN A O 1
ATOM 712 N N . GLN A 1 89 ? 16.644 29.473 24.400 1.00 7.89 92 GLN A N 1
ATOM 713 C CA . GLN A 1 89 ? 17.944 28.881 24.724 1.00 7.91 92 GLN A CA 1
ATOM 714 C C . GLN A 1 89 ? 19.104 29.630 24.067 1.00 7.90 92 GLN A C 1
ATOM 715 O O . GLN A 1 89 ? 20.162 29.764 24.671 1.00 7.93 92 GLN A O 1
ATOM 721 N N . TRP A 1 90 ? 18.898 30.123 22.846 1.00 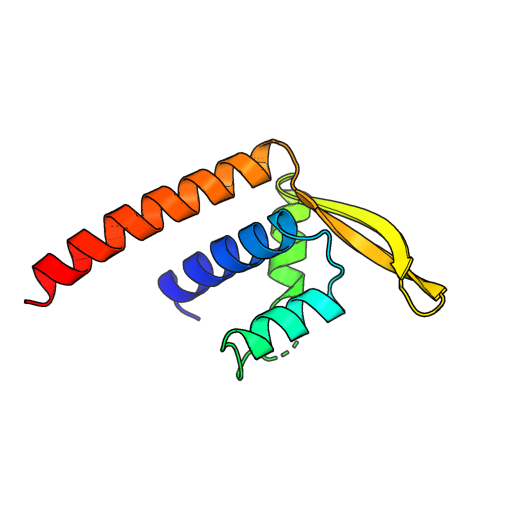7.91 93 TRP A N 1
ATOM 722 C CA . TRP A 1 90 ? 19.921 30.910 22.160 1.00 7.92 93 TRP A CA 1
ATOM 723 C C . TRP A 1 90 ? 20.159 32.261 22.849 1.00 7.98 93 TRP A C 1
ATOM 724 O O . TRP A 1 90 ? 21.315 32.637 23.067 1.00 8.00 93 TRP A O 1
ATOM 735 N N . ASP A 1 91 ? 19.073 32.967 23.181 1.00 8.04 94 ASP A N 1
ATOM 736 C CA . ASP A 1 91 ? 19.126 34.228 23.931 1.00 8.11 94 ASP A CA 1
ATOM 737 C C . ASP A 1 91 ? 19.784 34.066 25.307 1.00 8.13 94 ASP A C 1
ATOM 738 O O . ASP A 1 91 ? 20.568 34.927 25.724 1.00 8.13 94 ASP A O 1
ATOM 743 N N . ASP A 1 92 ? 19.461 32.963 25.991 1.00 8.15 95 ASP A N 1
ATOM 744 C CA . ASP A 1 92 ? 19.994 32.655 27.321 1.00 8.18 95 ASP A CA 1
ATOM 745 C C . ASP A 1 92 ? 21.498 32.376 27.269 1.00 8.20 95 ASP A C 1
ATOM 746 O O . ASP A 1 92 ? 22.266 33.000 28.001 1.00 8.18 95 ASP A O 1
ATOM 751 N N . LEU A 1 93 ? 21.904 31.466 26.384 1.00 8.22 96 LEU A N 1
ATOM 752 C CA . LEU A 1 93 ? 23.304 31.054 26.276 1.00 8.27 96 LEU A CA 1
ATOM 753 C C . LEU A 1 93 ? 24.222 32.150 25.722 1.00 8.31 96 LEU A C 1
ATOM 754 O O . LEU A 1 93 ? 25.388 32.222 26.113 1.00 8.36 96 LEU A O 1
ATOM 759 N N . SER A 1 94 ? 23.686 33.010 24.850 1.00 8.31 97 SER A N 1
ATOM 760 C CA . SER A 1 94 ? 24.428 34.159 24.308 1.00 8.31 97 SER A CA 1
ATOM 761 C C . SER A 1 94 ? 24.912 35.115 25.400 1.00 8.31 97 SER A C 1
ATOM 762 O O . SER A 1 94 ? 26.089 35.480 25.406 1.00 8.29 97 SER A O 1
ATOM 765 N N . GLN A 1 95 ? 24.015 35.497 26.316 1.00 8.34 98 GLN A N 1
ATOM 766 C CA . GLN A 1 95 ? 24.368 36.400 27.422 1.00 8.37 98 GLN A CA 1
ATOM 767 C C . GLN A 1 95 ? 25.263 35.761 28.494 1.00 8.39 98 GLN A C 1
ATOM 768 O O . GLN A 1 95 ? 26.071 36.450 29.121 1.00 8.38 98 GLN A O 1
ATOM 774 N N . LYS A 1 96 ? 25.126 34.445 28.675 1.00 8.42 99 LYS A N 1
ATOM 775 C CA . LYS A 1 96 ? 26.024 33.659 29.534 1.00 8.45 99 LYS A CA 1
ATOM 776 C C . LYS A 1 96 ? 27.454 33.619 28.978 1.00 8.46 99 LYS A C 1
ATOM 777 O O . LYS A 1 96 ? 28.418 33.832 29.722 1.00 8.43 99 LYS A O 1
ATOM 783 N N . VAL A 1 97 ? 27.564 33.332 27.675 1.00 8.47 100 VAL A N 1
ATOM 784 C CA . VAL A 1 97 ? 28.841 33.213 26.963 1.00 8.50 100 VAL A CA 1
ATOM 785 C C . VAL A 1 97 ? 29.577 34.557 26.929 1.00 8.53 100 VAL A C 1
ATOM 786 O O . VAL A 1 97 ? 30.790 34.601 27.174 1.00 8.52 100 VAL A O 1
ATOM 790 N N . GLU A 1 98 ? 28.832 35.631 26.642 1.00 8.58 101 GLU A N 1
ATOM 791 C CA . GLU A 1 98 ? 29.322 37.019 26.727 1.00 8.63 101 GLU A CA 1
ATOM 792 C C . GLU A 1 98 ? 29.986 37.304 28.082 1.00 8.63 101 GLU A C 1
ATOM 793 O O . GLU A 1 98 ? 31.122 37.794 28.126 1.00 8.65 101 GLU A O 1
ATOM 799 N N . GLY A 1 99 ? 29.278 36.971 29.164 1.00 8.62 102 GLY A N 1
ATOM 800 C CA . GLY A 1 99 ? 29.762 37.136 30.538 1.00 8.65 102 GLY A CA 1
ATOM 801 C C . GLY A 1 99 ? 31.050 36.398 30.859 1.00 8.68 102 GLY A C 1
ATOM 802 O O . GLY A 1 99 ? 31.904 36.925 31.570 1.00 8.72 102 GLY A O 1
ATOM 803 N N . ILE A 1 100 ? 31.185 35.184 30.330 1.00 8.71 103 ILE A N 1
ATOM 804 C CA . ILE A 1 100 ? 32.375 34.339 30.533 1.00 8.74 103 ILE A CA 1
ATOM 805 C C . ILE A 1 100 ? 33.573 34.862 29.724 1.00 8.77 103 ILE A C 1
ATOM 806 O O . ILE A 1 100 ? 34.692 34.957 30.248 1.00 8.72 103 ILE A O 1
ATOM 811 N N . LYS A 1 101 ? 33.310 35.203 28.460 1.00 8.83 104 LYS A N 1
ATOM 812 C CA . LYS A 1 101 ? 34.298 35.738 27.518 1.00 8.89 104 LYS A CA 1
ATOM 813 C C . LYS A 1 101 ? 35.075 36.926 28.088 1.00 8.92 104 LYS A C 1
ATOM 814 O O . LYS A 1 101 ? 36.300 36.976 27.959 1.00 8.96 104 LYS A O 1
ATOM 820 N N . ASN A 1 102 ? 34.357 37.853 28.727 1.00 8.94 105 ASN A N 1
ATOM 821 C CA . ASN A 1 102 ? 34.943 39.064 29.314 1.00 8.93 105 ASN A CA 1
ATOM 822 C C . ASN A 1 102 ? 35.266 38.880 30.797 1.00 8.94 105 ASN A C 1
ATOM 823 O O . ASN A 1 102 ? 35.724 37.815 31.224 1.00 8.93 105 ASN A O 1
#

Foldseek 3Di:
DDPVVVLVVLLVLLVVLAVDFAFDVVSVVVCCVVPPVPDDVPVVVSVVVCCVVQQKHWDWDADPVGHTTTTIHGDPNSVVVNVVSVVVVVVVVVVVVVVVD

Sequence (101 aa):
ETQLLKGVLEGCVLDMIGQKERYGYELVQTLREAGFDTIVGTIYPLLQKLEKNQWIRGDMRPSPDGPDRKYFSLMKEGEERVSVFWQQWDDLSQKVEGIKN

CATH classification: 1.10.10.10

Solvent-accessible surface area: 7143 Å² total; per-residue (Å²): 162,73,169,134,70,125,39,33,23,47,2,29,0,1,31,19,4,44,128,102,62,33,28,10,149,36,0,31,69,35,0,84,161,69,49,45,106,137,27,133,82,72,6,90,78,16,0,111,105,0,55,157,47,117,25,1,123,20,53,123,90,90,10,122,138,53,70,77,104,72,5,0,26,35,67,174,72,0,102,100,102,16,55,81,25,108,131,102,112,96,64,84,47,138,108,92,96,53,144,168,131

B-factor: mean 10.53, std 3.8, range [4.71, 36.56]

Nearest PDB structures (foldseek):
  5zqh-assembly1_A-2  TM=1.010E+00  e=1.903E-18  Streptococcus pneumoniae
  4esb-assembly1_A-2  TM=9.348E-01  e=2.368E-09  Bacillus cereus ATCC 14579
  5h20-asse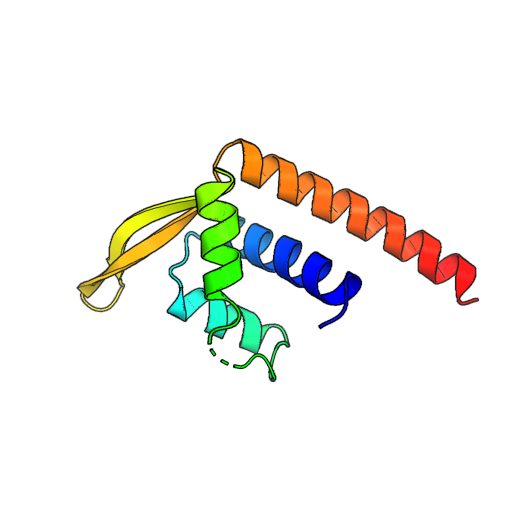mbly1_A-2  TM=8.351E-01  e=1.035E-07  Bacteroides fragilis NCTC 9343
  5dym-assembly1_A-2  TM=9.055E-01  e=1.943E-05  Clostridioides difficile R20291
  3elk-assembly1_B  TM=8.527E-01  e=4.305E-05  Thermoplasma acidophilum

Secondary structure (DSSP, 8-state):
--HHHHHHHHHHHHHHHHHS-EEHHHHHHHHHHHT-TT----SHHHHHHHHHTTSEEEEEEE-TTS-EEEEEEE-HHHHHHHHHHHHHHHHHHHHHHHHH-

InterPro domains:
  IPR005149 Transcription regulator PadR, N-terminal [PF03551] (16-85)
  IPR036388 Winged helix-like DNA-binding domain superfamily [G3DSA:1.10.10.10] (1-106)
  IPR036390 Winged helix DNA-binding domain superfamily [SSF46785] (6-101)
  IPR052509 Metal-responsive DNA-binding regulator [PTHR33169] (2-103)

Organism: Streptococcus pneumoniae (NCBI:txid1313)